Protein AF-A0A7D9DBT1-F1 (afdb_monomer_lite)

Foldseek 3Di:
DPPPLADPPDPLLVLLLCLQCVVVVVVVVVVVVVCVVPPDQDADPDPDQGPQRVCLVPPVVVVPGDVSDDDDDPVVVVVVVVVPPPSPPVVCVVVSVVLVVVCVVVVNDRDNDPVSSVVSSSVSVVVVVVD

Secondary structure (DSSP, 8-state):
---S---TT-HHHHHHHHHHHHHHHHHHHHHHHHHHHH---PPPSSSS--SS-HHHHH-GGGGT-SSS-PPPPHHHHHHHHHHS--SS-GGGHHHHHHHHHHHHHHTPPPPSSHHHHHHHHHHHHHHHTT-

Structure (mmCIF, N/CA/C/O backbone):
data_AF-A0A7D9DBT1-F1
#
_entry.id   AF-A0A7D9DBT1-F1
#
loop_
_atom_site.group_PDB
_atom_site.id
_atom_site.type_symbol
_atom_site.label_atom_id
_atom_site.label_alt_id
_atom_site.label_comp_id
_atom_site.label_asym_id
_atom_site.label_entity_id
_atom_site.label_seq_id
_atom_site.pdbx_PDB_ins_code
_atom_site.Cartn_x
_atom_site.Cartn_y
_atom_site.Cartn_z
_atom_site.occupancy
_atom_site.B_iso_or_equiv
_atom_site.auth_seq_id
_atom_site.auth_comp_id
_atom_site.auth_asym_id
_atom_site.auth_atom_id
_atom_site.pdbx_PDB_model_num
ATOM 1 N N . MET A 1 1 ? 1.362 -16.818 21.702 1.00 44.09 1 MET A N 1
ATOM 2 C CA . MET A 1 1 ? -0.024 -16.571 22.143 1.00 44.09 1 MET A CA 1
ATOM 3 C C . MET A 1 1 ? -0.512 -15.386 21.347 1.00 44.09 1 MET A C 1
ATOM 5 O O . MET A 1 1 ? 0.225 -14.411 21.267 1.00 44.09 1 MET A O 1
ATOM 9 N N . ASP A 1 2 ? -1.657 -15.525 20.691 1.00 53.75 2 ASP A N 1
ATOM 10 C CA . ASP A 1 2 ? -2.295 -14.423 19.979 1.00 53.75 2 ASP A CA 1
ATOM 11 C C . ASP A 1 2 ? -2.737 -13.377 21.012 1.00 53.75 2 ASP A C 1
ATOM 13 O O . ASP A 1 2 ? -3.335 -13.733 22.028 1.00 53.75 2 ASP A O 1
ATOM 17 N N . SER A 1 3 ? -2.354 -12.117 20.824 1.00 69.00 3 SER A N 1
ATOM 18 C CA . SER A 1 3 ? -2.636 -11.042 21.781 1.00 69.00 3 SER A CA 1
ATOM 19 C C . SER A 1 3 ? -4.090 -10.562 21.711 1.00 69.00 3 SER A C 1
ATOM 21 O O . SER A 1 3 ? -4.472 -9.708 22.507 1.00 69.00 3 SER A O 1
ATOM 23 N N . GLY A 1 4 ? -4.891 -11.093 20.775 1.00 71.44 4 GLY A N 1
ATOM 24 C CA . GLY A 1 4 ? -6.300 -10.731 20.592 1.00 71.44 4 GLY A CA 1
ATOM 25 C C . GLY A 1 4 ? -6.495 -9.298 20.093 1.00 71.44 4 GLY A C 1
ATOM 26 O O . GLY A 1 4 ? -7.576 -8.738 20.224 1.00 71.44 4 GLY A O 1
ATOM 27 N N . GLN A 1 5 ? -5.438 -8.683 19.557 1.00 74.69 5 GLN A N 1
ATOM 28 C CA . GLN A 1 5 ? -5.433 -7.273 19.158 1.00 74.69 5 GLN A CA 1
ATOM 29 C C . GLN A 1 5 ? -6.116 -7.030 17.811 1.00 74.69 5 GLN A C 1
ATOM 31 O O . GLN A 1 5 ? -6.451 -5.893 17.503 1.00 74.69 5 GLN A O 1
ATOM 36 N N . PHE A 1 6 ? -6.327 -8.078 17.015 1.00 83.25 6 PHE A N 1
ATOM 37 C CA . PHE A 1 6 ? -6.938 -7.995 15.697 1.00 83.25 6 PHE A CA 1
ATOM 38 C C . PHE A 1 6 ? -8.028 -9.057 15.554 1.00 83.25 6 PHE A C 1
ATOM 40 O O . PHE A 1 6 ? -7.866 -10.194 15.989 1.00 83.25 6 PHE A O 1
ATOM 47 N N . GLU A 1 7 ? -9.125 -8.691 14.896 1.00 86.06 7 GLU A N 1
ATOM 48 C CA . GLU A 1 7 ? -10.256 -9.582 14.653 1.00 86.06 7 GLU A CA 1
ATOM 49 C C . GLU A 1 7 ? -10.578 -9.535 13.163 1.00 86.06 7 GLU A C 1
ATOM 51 O O . GLU A 1 7 ? -10.966 -8.497 12.634 1.00 86.06 7 GLU A O 1
ATOM 56 N N . TYR A 1 8 ? -10.418 -10.667 12.477 1.00 79.94 8 TYR A N 1
ATOM 57 C CA . TYR A 1 8 ? -10.553 -10.741 11.019 1.00 79.94 8 TYR A CA 1
ATOM 58 C C . TYR A 1 8 ? -11.968 -10.392 10.518 1.00 79.94 8 TYR A C 1
ATOM 60 O O . TYR A 1 8 ? -12.144 -9.863 9.416 1.00 79.94 8 TYR A O 1
ATOM 68 N N . GLY A 1 9 ? -12.989 -10.668 11.335 1.00 83.06 9 GLY A N 1
ATOM 69 C CA . GLY A 1 9 ? -14.382 -10.331 11.037 1.00 83.06 9 GLY A CA 1
ATOM 70 C C . GLY A 1 9 ? -14.705 -8.842 11.182 1.00 83.06 9 GLY A C 1
ATOM 71 O O . GLY A 1 9 ? -15.675 -8.378 10.587 1.00 83.06 9 GLY A O 1
ATOM 72 N N . ASN A 1 10 ? -13.888 -8.083 11.914 1.00 85.69 10 ASN A N 1
ATOM 73 C CA . ASN A 1 10 ? -14.169 -6.694 12.241 1.00 85.69 10 ASN A CA 1
ATOM 74 C C . ASN A 1 10 ? -13.687 -5.758 11.118 1.00 85.69 10 ASN A C 1
ATOM 76 O O . ASN A 1 10 ? -12.504 -5.722 10.771 1.00 85.69 10 ASN A O 1
ATOM 80 N N . VAL A 1 11 ? -14.622 -5.009 10.524 1.00 84.69 11 VAL A N 1
ATOM 81 C CA . VAL A 1 11 ? -14.334 -4.072 9.426 1.00 84.69 11 VAL A CA 1
ATOM 82 C C . VAL A 1 11 ? -13.435 -2.933 9.900 1.00 84.69 11 VAL A C 1
ATOM 84 O O . VAL A 1 11 ? -12.444 -2.654 9.240 1.00 84.69 11 VAL A O 1
ATOM 87 N N . ILE A 1 12 ? -13.687 -2.361 11.079 1.00 85.50 12 ILE A N 1
ATOM 88 C CA . ILE A 1 12 ? -12.863 -1.286 11.647 1.00 85.50 12 ILE A CA 1
ATOM 89 C C . ILE A 1 12 ? -11.425 -1.755 11.871 1.00 85.50 12 ILE A C 1
ATOM 91 O O . ILE A 1 12 ? -10.488 -1.043 11.528 1.00 85.50 12 ILE A O 1
ATOM 95 N N . HIS A 1 13 ? -11.217 -2.978 12.370 1.00 88.44 13 HIS A N 1
ATOM 96 C CA . HIS A 1 13 ? -9.859 -3.502 12.554 1.00 88.44 13 HIS A CA 1
ATOM 97 C C . HIS A 1 13 ? -9.117 -3.621 11.222 1.00 88.44 13 HIS A C 1
ATOM 99 O O . HIS A 1 13 ? -7.944 -3.258 11.143 1.00 88.44 13 HIS A O 1
ATOM 105 N N . LYS A 1 14 ? -9.798 -4.109 10.179 1.00 88.06 14 LYS A N 1
ATOM 106 C CA . LYS A 1 14 ? -9.234 -4.218 8.829 1.00 88.06 14 LYS A CA 1
ATOM 107 C C . LYS A 1 14 ? -8.922 -2.850 8.231 1.00 88.06 14 LYS A C 1
ATOM 109 O O . LYS A 1 14 ? -7.816 -2.668 7.738 1.00 88.06 14 LYS A O 1
ATOM 114 N N . GLU A 1 15 ? -9.841 -1.896 8.327 1.00 87.31 15 GLU A N 1
ATOM 115 C CA . GLU A 1 15 ? -9.666 -0.551 7.771 1.00 87.31 15 GLU A CA 1
ATOM 116 C C . GLU A 1 15 ? -8.595 0.254 8.514 1.00 87.31 15 GLU A C 1
ATOM 118 O O . GLU A 1 15 ? -7.740 0.851 7.865 1.00 87.31 15 GLU A O 1
ATOM 123 N N . CYS A 1 16 ? -8.550 0.207 9.851 1.00 89.75 16 CYS A N 1
ATOM 124 C CA . CYS A 1 16 ? -7.472 0.824 10.633 1.00 89.75 16 CYS A CA 1
ATOM 125 C C . CYS A 1 16 ? -6.112 0.210 10.285 1.00 89.75 16 CYS A C 1
ATOM 127 O O . CYS A 1 16 ? -5.119 0.920 10.149 1.00 89.75 16 CYS A O 1
ATOM 129 N N . MET A 1 17 ? -6.049 -1.115 10.129 1.00 89.75 17 MET A N 1
ATOM 130 C CA . MET A 1 17 ? -4.815 -1.788 9.730 1.00 89.75 17 MET A CA 1
ATOM 131 C C . MET A 1 17 ? -4.403 -1.375 8.312 1.00 89.75 17 MET A C 1
ATOM 133 O O . MET A 1 17 ? -3.241 -1.050 8.079 1.00 89.75 17 MET A O 1
ATOM 137 N N . TRP A 1 18 ? -5.348 -1.334 7.374 1.00 88.81 18 TRP A N 1
ATOM 138 C CA . TRP A 1 18 ? -5.090 -0.886 6.011 1.00 88.81 18 TRP A CA 1
ATOM 139 C C . TRP A 1 18 ? -4.597 0.566 5.974 1.00 88.81 18 TRP A C 1
ATOM 141 O O . TRP A 1 18 ? -3.559 0.843 5.376 1.00 88.81 18 TRP A O 1
ATOM 151 N N . PHE A 1 19 ? -5.267 1.473 6.684 1.00 89.25 19 PHE A N 1
ATOM 152 C CA . PHE A 1 19 ? -4.897 2.885 6.784 1.00 89.25 19 PHE A CA 1
ATOM 153 C C . PHE A 1 19 ? -3.470 3.076 7.317 1.00 89.25 19 PHE A C 1
ATOM 155 O O . PHE A 1 19 ? -2.694 3.839 6.749 1.00 89.25 19 PHE A O 1
ATOM 162 N N . CYS A 1 20 ? -3.089 2.345 8.369 1.00 91.81 20 CYS A N 1
ATOM 163 C CA . CYS A 1 20 ? -1.771 2.500 8.987 1.00 91.81 20 CYS A CA 1
ATOM 164 C C . CYS A 1 20 ? -0.620 1.895 8.174 1.00 91.81 20 CYS A C 1
ATOM 166 O O . CYS A 1 20 ? 0.496 2.405 8.236 1.00 91.81 20 CYS A O 1
ATOM 168 N N . PHE A 1 21 ? -0.846 0.781 7.470 1.00 91.75 21 PHE A N 1
ATOM 169 C CA . PHE A 1 21 ? 0.240 0.001 6.860 1.00 91.75 21 PHE A CA 1
ATOM 170 C C . PHE A 1 21 ? 0.325 0.118 5.334 1.00 91.75 21 PHE A C 1
ATOM 172 O O . PHE A 1 21 ? 1.378 -0.191 4.774 1.00 91.75 21 PHE A O 1
ATOM 179 N N . SER A 1 22 ? -0.745 0.540 4.653 1.00 90.12 22 SER A N 1
ATOM 180 C CA . SER A 1 22 ? -0.813 0.554 3.182 1.00 90.12 22 SER A CA 1
ATOM 181 C C . SER A 1 22 ? 0.312 1.363 2.537 1.00 90.12 22 SER A C 1
ATOM 183 O O . SER A 1 22 ? 0.961 0.856 1.625 1.00 90.12 22 SER A O 1
ATOM 185 N N . ASP A 1 23 ? 0.602 2.564 3.041 1.00 88.12 23 ASP A N 1
ATOM 186 C CA . ASP A 1 23 ? 1.660 3.426 2.499 1.00 88.12 23 ASP A CA 1
ATOM 187 C C . ASP A 1 23 ? 3.052 2.790 2.625 1.00 88.12 23 ASP A C 1
ATOM 189 O O . ASP A 1 23 ? 3.809 2.773 1.655 1.00 88.12 23 ASP A O 1
ATOM 193 N N . ILE A 1 24 ? 3.366 2.198 3.783 1.00 92.12 24 ILE A N 1
ATOM 194 C CA . ILE A 1 24 ? 4.652 1.526 4.037 1.00 92.12 24 ILE A CA 1
ATOM 195 C C . ILE A 1 24 ? 4.814 0.321 3.111 1.00 92.12 24 ILE A C 1
ATOM 197 O O . ILE A 1 24 ? 5.846 0.153 2.463 1.00 92.12 24 ILE A O 1
ATOM 201 N N . ILE A 1 25 ? 3.773 -0.509 3.003 1.00 91.31 25 ILE A N 1
ATOM 202 C CA . ILE A 1 25 ? 3.783 -1.665 2.103 1.00 91.31 25 ILE A CA 1
ATOM 203 C C . ILE A 1 25 ? 3.952 -1.191 0.657 1.00 91.31 25 ILE A C 1
ATOM 205 O O . ILE A 1 25 ? 4.713 -1.780 -0.111 1.00 91.31 25 ILE A O 1
ATOM 209 N N . GLN A 1 26 ? 3.266 -0.117 0.267 1.00 89.38 26 GLN A N 1
ATOM 210 C CA . GLN A 1 26 ? 3.358 0.422 -1.081 1.00 89.38 26 GLN A CA 1
ATOM 211 C C . GLN A 1 26 ? 4.755 0.984 -1.382 1.00 89.38 26 GLN A C 1
ATOM 213 O O . GLN A 1 26 ? 5.247 0.798 -2.501 1.00 89.38 26 GLN A O 1
ATOM 218 N N . GLU A 1 27 ? 5.408 1.621 -0.411 1.00 91.25 27 GLU A N 1
ATOM 219 C CA . GLU A 1 27 ? 6.797 2.070 -0.505 1.00 91.25 27 GLU A CA 1
ATOM 220 C C . GLU A 1 27 ? 7.761 0.888 -0.688 1.00 91.25 27 GLU A C 1
ATOM 222 O O . GLU A 1 27 ? 8.529 0.875 -1.654 1.00 91.25 27 GLU A O 1
ATOM 227 N N . ASP A 1 28 ? 7.651 -0.155 0.137 1.00 91.31 28 ASP A N 1
ATOM 228 C CA . ASP A 1 28 ? 8.467 -1.374 0.036 1.00 91.31 28 ASP A CA 1
ATOM 229 C C . ASP A 1 28 ? 8.281 -2.089 -1.312 1.00 91.31 28 ASP A C 1
ATOM 231 O O . ASP A 1 28 ? 9.242 -2.561 -1.937 1.00 91.31 28 ASP A O 1
ATOM 235 N N . LEU A 1 29 ? 7.043 -2.144 -1.811 1.00 91.19 29 LEU A N 1
ATOM 236 C CA . LEU A 1 29 ? 6.733 -2.695 -3.129 1.00 91.19 29 LEU A CA 1
ATOM 237 C C . LEU A 1 29 ? 7.342 -1.849 -4.251 1.00 91.19 29 LEU A C 1
ATOM 239 O O . LEU A 1 29 ? 7.880 -2.399 -5.216 1.00 91.19 29 LEU A O 1
ATOM 243 N N . ASN A 1 30 ? 7.293 -0.521 -4.135 1.00 90.69 30 ASN A N 1
ATOM 244 C CA . ASN A 1 30 ? 7.908 0.386 -5.102 1.00 90.69 30 ASN A CA 1
ATOM 245 C C . ASN A 1 30 ? 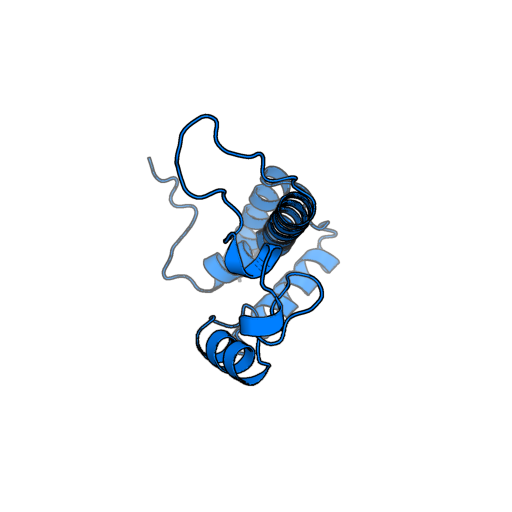9.434 0.253 -5.103 1.00 90.69 30 ASN A C 1
ATOM 247 O O . ASN A 1 30 ? 10.043 0.188 -6.175 1.00 90.69 30 ASN A O 1
ATOM 251 N N . TYR A 1 31 ? 10.044 0.130 -3.925 1.00 92.38 31 TYR A N 1
ATOM 252 C CA . TYR A 1 31 ? 11.471 -0.125 -3.770 1.00 92.38 31 TYR A CA 1
ATOM 253 C C . TYR A 1 31 ? 11.871 -1.465 -4.393 1.00 92.38 31 TYR A C 1
ATOM 255 O O . TYR A 1 31 ? 12.795 -1.526 -5.205 1.00 92.38 31 TYR A O 1
ATOM 263 N N . THR A 1 32 ? 11.119 -2.529 -4.103 1.00 88.88 32 THR A N 1
ATOM 264 C CA . THR A 1 32 ? 11.348 -3.864 -4.670 1.00 88.88 32 THR A CA 1
ATOM 265 C C . THR A 1 32 ? 11.211 -3.854 -6.191 1.00 88.88 32 THR A C 1
ATOM 267 O O . THR A 1 32 ? 12.061 -4.408 -6.888 1.00 88.88 32 THR A O 1
ATOM 270 N N . ARG A 1 33 ? 10.193 -3.170 -6.732 1.00 85.31 33 ARG A N 1
ATOM 271 C CA . ARG A 1 33 ? 10.032 -2.961 -8.179 1.00 85.31 33 ARG A CA 1
ATOM 272 C C . ARG A 1 33 ? 11.246 -2.250 -8.775 1.00 85.31 33 ARG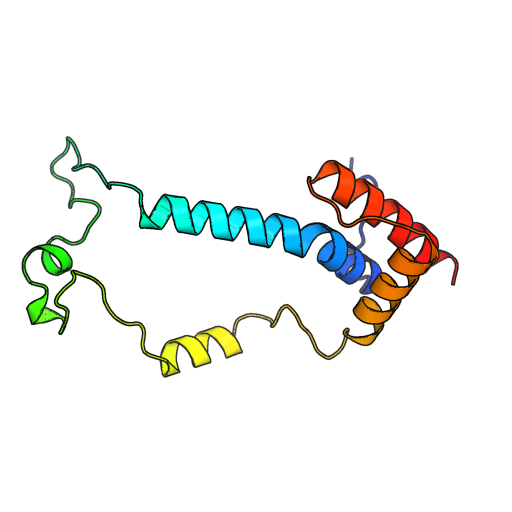 A C 1
ATOM 274 O O . ARG A 1 33 ? 11.733 -2.671 -9.822 1.00 85.31 33 ARG A O 1
ATOM 281 N N . ALA A 1 34 ? 11.731 -1.183 -8.143 1.00 87.44 34 ALA A N 1
ATOM 282 C CA . ALA A 1 34 ? 12.888 -0.438 -8.629 1.00 87.44 34 ALA A CA 1
ATOM 283 C C . ALA A 1 34 ? 14.161 -1.297 -8.621 1.00 87.44 34 ALA A C 1
ATOM 285 O O . ALA A 1 34 ? 14.906 -1.297 -9.603 1.00 87.44 34 ALA A O 1
ATOM 286 N N . LEU A 1 35 ? 14.382 -2.065 -7.553 1.00 87.19 35 LEU A N 1
ATOM 287 C CA . LEU A 1 35 ? 15.479 -3.023 -7.451 1.00 87.19 35 LEU A CA 1
ATOM 288 C C . LEU A 1 35 ? 15.393 -4.076 -8.543 1.00 87.19 35 LEU A C 1
ATOM 290 O O . LEU A 1 35 ? 16.359 -4.259 -9.269 1.00 87.19 35 LEU A O 1
ATOM 294 N N . TRP A 1 36 ? 14.238 -4.721 -8.694 1.00 82.19 36 TRP A N 1
ATOM 295 C CA . TRP A 1 36 ? 14.027 -5.766 -9.689 1.00 82.19 36 TRP A CA 1
ATOM 296 C C . TRP A 1 36 ? 14.261 -5.259 -11.113 1.00 82.19 36 TRP A C 1
ATOM 298 O O . TRP A 1 36 ? 14.986 -5.882 -11.883 1.00 82.19 36 TRP A O 1
ATOM 308 N N . ASN A 1 37 ? 13.710 -4.090 -11.447 1.00 78.38 37 ASN A N 1
ATOM 309 C CA . ASN A 1 37 ? 13.821 -3.507 -12.783 1.00 78.38 37 ASN A CA 1
ATOM 310 C C . ASN A 1 37 ? 15.250 -3.078 -13.146 1.00 78.38 37 ASN A C 1
ATOM 312 O O . ASN A 1 37 ? 15.594 -3.071 -14.326 1.00 78.38 37 ASN A O 1
ATOM 316 N N . ASN A 1 38 ? 16.070 -2.716 -12.156 1.00 78.44 38 ASN A N 1
ATOM 317 C CA . ASN A 1 38 ? 17.469 -2.333 -12.364 1.00 78.44 38 ASN A CA 1
ATOM 318 C C . ASN A 1 38 ? 18.455 -3.474 -12.070 1.00 78.44 38 ASN A C 1
ATOM 320 O O . ASN A 1 38 ? 19.655 -3.331 -12.314 1.00 78.44 38 ASN A O 1
ATOM 324 N N . HIS A 1 39 ? 17.988 -4.599 -11.526 1.00 78.94 39 HIS A N 1
ATOM 325 C CA . HIS A 1 39 ? 18.858 -5.701 -11.152 1.00 78.94 39 HIS A CA 1
ATOM 326 C C . HIS A 1 39 ? 19.405 -6.387 -12.401 1.00 78.94 39 HIS A C 1
ATOM 328 O O . HIS A 1 39 ? 18.670 -6.939 -13.219 1.00 78.94 39 HIS A O 1
ATOM 334 N N . TYR A 1 40 ? 20.730 -6.410 -12.517 1.00 73.06 40 TYR A N 1
ATOM 335 C CA . TYR A 1 40 ? 21.392 -7.214 -13.529 1.00 73.06 40 TYR A CA 1
ATOM 336 C C . TYR A 1 40 ? 21.273 -8.702 -13.182 1.00 73.06 40 TYR A C 1
ATOM 338 O O . TYR A 1 40 ? 21.941 -9.205 -12.274 1.00 73.06 40 TYR A O 1
ATOM 346 N N . ILE A 1 41 ? 20.444 -9.421 -13.938 1.00 70.94 41 ILE A N 1
ATOM 347 C CA . ILE A 1 41 ? 20.311 -10.873 -13.825 1.00 70.94 41 ILE A CA 1
ATOM 348 C C . ILE A 1 41 ? 21.575 -11.518 -14.402 1.00 70.94 41 ILE A C 1
ATOM 350 O O . ILE A 1 41 ? 21.777 -11.564 -15.615 1.00 70.94 41 ILE A O 1
ATOM 354 N N . ARG A 1 42 ? 22.447 -12.021 -13.521 1.00 66.56 42 ARG A N 1
ATOM 355 C CA . ARG A 1 42 ? 23.665 -12.731 -13.931 1.00 66.56 42 ARG A CA 1
ATOM 356 C C . ARG A 1 42 ? 23.332 -14.042 -14.638 1.00 66.56 42 ARG A C 1
ATOM 358 O O . ARG A 1 42 ? 22.397 -14.749 -14.263 1.00 66.56 42 ARG A O 1
ATOM 365 N N . SER A 1 43 ? 24.162 -14.400 -15.614 1.00 63.47 43 SER A N 1
ATOM 366 C CA . SER A 1 43 ? 24.134 -15.728 -16.219 1.00 63.47 43 SER A CA 1
ATOM 367 C C . SER A 1 43 ? 24.412 -16.807 -15.166 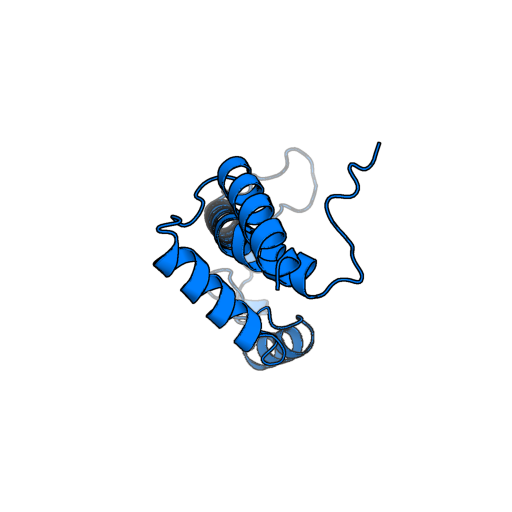1.00 63.47 43 SER A C 1
ATOM 369 O O . SER A 1 43 ? 25.232 -16.637 -14.258 1.00 63.47 43 SER A O 1
ATOM 371 N N . SER A 1 44 ? 23.702 -17.930 -15.272 1.00 68.75 44 SER A N 1
ATOM 372 C CA . SER A 1 44 ? 23.924 -19.078 -14.394 1.00 68.75 44 SER A CA 1
ATOM 373 C C . SER A 1 44 ? 25.288 -19.714 -14.673 1.00 68.75 44 SER A C 1
ATOM 375 O O . SER A 1 44 ? 25.717 -19.817 -15.820 1.00 68.75 44 SER A O 1
ATOM 377 N N . ARG A 1 45 ? 25.964 -20.190 -13.617 1.00 71.75 45 ARG A N 1
ATOM 378 C CA . ARG A 1 45 ? 27.196 -20.997 -13.741 1.00 71.75 45 ARG A CA 1
ATOM 379 C C . ARG A 1 45 ? 26.922 -22.418 -14.243 1.00 71.75 45 ARG A C 1
ATOM 381 O O . ARG A 1 45 ? 27.850 -23.110 -14.651 1.00 71.75 45 ARG A O 1
ATOM 388 N N . HIS A 1 46 ? 25.670 -22.858 -14.181 1.00 75.06 46 HIS A N 1
ATOM 389 C CA . HIS A 1 46 ? 25.221 -24.145 -14.694 1.00 75.06 46 HIS A CA 1
ATOM 390 C C . HIS A 1 46 ? 24.607 -23.953 -16.083 1.00 75.06 46 HIS A C 1
ATOM 392 O O . HIS A 1 46 ? 24.141 -22.861 -16.404 1.00 75.06 46 HIS A O 1
ATOM 398 N N . LYS A 1 47 ? 24.549 -25.020 -16.894 1.00 65.88 47 LYS A N 1
ATOM 399 C CA . LYS A 1 47 ? 23.778 -25.052 -18.152 1.00 65.88 47 LYS A CA 1
ATOM 400 C C . LYS A 1 47 ? 22.266 -25.057 -17.872 1.00 65.88 47 LYS A C 1
ATOM 402 O O . LYS A 1 47 ? 21.559 -25.997 -18.211 1.00 65.88 47 LYS A O 1
ATOM 407 N N . THR A 1 48 ? 21.785 -24.034 -17.188 1.00 62.16 48 THR A N 1
ATOM 408 C CA . THR A 1 48 ? 20.369 -23.713 -17.024 1.00 62.16 48 THR A CA 1
ATOM 409 C C . THR A 1 48 ? 20.062 -22.522 -17.911 1.00 62.16 48 THR A C 1
ATOM 411 O O . THR A 1 48 ? 20.927 -21.664 -18.091 1.00 62.16 48 THR A O 1
ATOM 414 N N . VAL A 1 49 ? 18.839 -22.462 -18.430 1.00 57.81 49 VAL A N 1
ATOM 415 C CA . VAL A 1 49 ? 18.361 -21.317 -19.212 1.0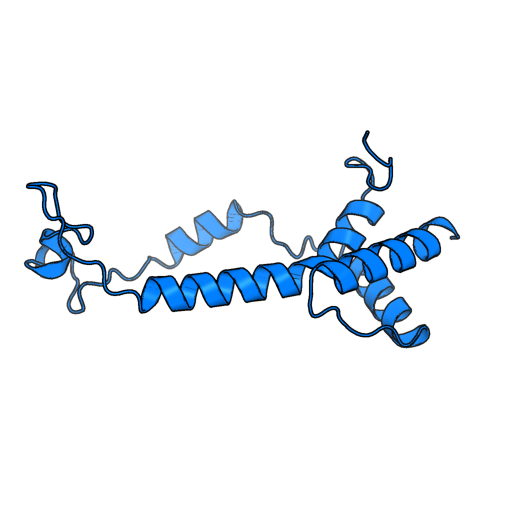0 57.81 49 VAL A CA 1
ATOM 416 C C . VAL A 1 49 ? 18.618 -20.034 -18.399 1.00 57.81 49 VAL A C 1
ATOM 418 O O . VAL A 1 49 ? 18.268 -20.007 -17.213 1.00 57.81 49 VAL A O 1
ATOM 421 N N . PRO A 1 50 ? 19.309 -19.018 -18.948 1.00 56.94 50 PRO A N 1
ATOM 422 C CA . PRO A 1 50 ? 19.542 -17.767 -18.235 1.00 56.94 50 PRO A CA 1
ATOM 423 C C . PRO A 1 50 ? 18.204 -17.120 -17.844 1.00 56.94 50 PRO A C 1
ATOM 425 O O . PRO A 1 50 ? 17.184 -17.308 -18.502 1.00 56.94 50 PRO A O 1
ATOM 428 N N . GLY A 1 51 ? 18.196 -16.369 -16.736 1.00 54.38 51 GLY A N 1
ATOM 429 C CA . GLY A 1 51 ? 16.966 -15.823 -16.137 1.00 54.38 51 GLY A CA 1
ATOM 430 C C . GLY A 1 51 ? 16.232 -14.784 -16.993 1.00 54.38 51 GLY A C 1
ATOM 431 O O . GLY A 1 51 ? 15.136 -14.362 -16.639 1.00 54.38 51 GLY A O 1
ATOM 432 N N . ARG A 1 52 ? 16.812 -14.395 -18.130 1.00 58.19 52 ARG A N 1
ATOM 433 C CA . ARG A 1 52 ? 16.111 -13.716 -19.211 1.00 58.19 52 ARG A CA 1
ATOM 434 C C . ARG A 1 52 ? 15.896 -14.744 -20.320 1.00 58.19 52 ARG A C 1
ATOM 436 O O . ARG A 1 52 ? 16.900 -15.291 -20.771 1.00 58.19 52 ARG A O 1
ATOM 443 N N . PRO A 1 53 ? 14.653 -15.013 -20.760 1.00 61.91 53 PRO A N 1
ATOM 444 C CA . PRO A 1 53 ? 14.425 -15.894 -21.895 1.00 61.91 53 PRO A CA 1
ATOM 445 C C . PRO A 1 53 ? 15.284 -15.415 -23.062 1.00 61.91 53 PRO A C 1
ATOM 447 O O . PRO A 1 53 ? 15.143 -14.268 -23.491 1.00 61.91 53 PRO A O 1
ATOM 450 N N . ASP A 1 54 ? 16.191 -16.273 -23.529 1.00 60.31 54 ASP A N 1
ATOM 451 C CA . ASP A 1 54 ? 17.118 -15.951 -24.617 1.00 60.31 54 ASP A CA 1
ATOM 452 C C . ASP A 1 54 ? 16.355 -15.423 -25.839 1.00 60.31 54 ASP A C 1
ATOM 454 O O . ASP A 1 54 ? 16.813 -14.507 -26.508 1.00 60.31 54 ASP A O 1
ATOM 458 N N . GLU A 1 55 ? 15.135 -15.900 -26.077 1.00 61.84 55 GLU A N 1
ATOM 459 C CA . GLU A 1 55 ? 14.274 -15.423 -27.162 1.00 61.84 55 GLU A CA 1
ATOM 460 C C . GLU A 1 55 ? 13.911 -13.935 -27.047 1.00 61.84 55 GLU A C 1
ATOM 462 O O . GLU A 1 55 ? 14.010 -13.217 -28.033 1.00 61.84 55 GLU A O 1
ATOM 467 N N . LEU A 1 56 ? 13.586 -13.423 -25.854 1.00 60.16 56 LEU A N 1
ATOM 468 C CA . LEU A 1 56 ? 13.278 -11.996 -25.673 1.00 60.16 56 LEU A CA 1
ATOM 469 C C . LEU A 1 56 ? 14.527 -11.107 -25.752 1.00 60.16 56 LEU A C 1
ATOM 471 O O . LEU A 1 56 ? 14.397 -9.903 -25.953 1.00 60.16 56 LEU A O 1
ATOM 475 N N . TYR A 1 57 ? 15.724 -11.669 -25.553 1.00 63.22 57 TYR A N 1
ATOM 476 C CA . TYR A 1 57 ? 16.991 -10.935 -25.639 1.00 63.22 57 TYR A CA 1
ATOM 477 C C . TYR A 1 57 ? 17.594 -10.959 -27.049 1.00 63.22 57 TYR A C 1
ATOM 479 O O . TYR A 1 57 ? 18.066 -9.925 -27.519 1.00 63.22 57 TYR A O 1
ATOM 487 N N . TYR A 1 58 ? 17.599 -12.133 -27.687 1.00 67.94 58 TYR A N 1
ATOM 488 C CA . TYR A 1 58 ? 18.274 -12.422 -28.954 1.00 67.94 58 TYR A CA 1
ATOM 489 C C . TYR A 1 58 ? 17.346 -12.408 -30.173 1.00 67.94 58 TYR A C 1
ATOM 491 O O . TYR A 1 58 ? 17.852 -12.309 -31.286 1.00 67.94 58 TYR A O 1
ATOM 499 N N . LEU A 1 59 ? 16.030 -12.560 -29.989 1.00 74.81 59 LEU A N 1
ATOM 500 C CA . LEU A 1 59 ? 15.035 -12.626 -31.069 1.00 74.81 59 LEU A CA 1
ATOM 501 C C . LEU A 1 59 ? 13.785 -11.790 -30.734 1.00 74.81 59 LEU A C 1
ATOM 503 O O . LEU A 1 59 ? 12.663 -12.314 -30.772 1.00 74.81 59 LEU A O 1
ATOM 507 N N . PRO A 1 60 ? 13.944 -10.509 -30.357 1.00 69.88 60 PRO A N 1
ATOM 508 C CA . PRO A 1 60 ? 12.822 -9.688 -29.922 1.00 69.88 60 PRO A CA 1
ATOM 509 C C . PRO A 1 60 ? 11.766 -9.515 -31.041 1.00 69.88 60 PRO A C 1
ATOM 511 O O . PRO A 1 60 ? 10.573 -9.419 -30.741 1.00 69.88 60 PRO A O 1
ATOM 514 N N . GLU A 1 61 ? 12.152 -9.660 -32.316 1.00 73.19 61 GLU A N 1
ATOM 515 C CA . GLU A 1 61 ? 11.262 -9.612 -33.485 1.00 73.19 61 GLU A CA 1
ATOM 516 C C . GLU A 1 61 ? 10.241 -10.759 -33.517 1.00 73.19 61 GLU A C 1
ATOM 518 O O . GLU A 1 61 ? 9.164 -10.607 -34.083 1.00 73.19 61 GLU A O 1
ATOM 523 N N . ARG A 1 62 ? 10.532 -11.914 -32.893 1.00 76.50 62 ARG A N 1
ATOM 524 C CA . ARG A 1 62 ? 9.569 -13.034 -32.814 1.00 76.50 62 ARG A CA 1
ATOM 525 C C . ARG A 1 62 ? 8.368 -12.735 -31.929 1.00 76.50 62 ARG A C 1
ATOM 527 O O . ARG A 1 62 ? 7.380 -13.464 -31.977 1.00 76.50 62 ARG A O 1
ATOM 534 N N . HIS A 1 63 ? 8.482 -11.709 -31.098 1.00 69.75 63 HIS A N 1
ATOM 535 C CA . HIS A 1 63 ? 7.449 -11.309 -30.165 1.00 69.75 63 HIS A CA 1
ATOM 536 C C . HIS A 1 63 ? 6.951 -9.884 -30.438 1.00 69.75 63 HIS A C 1
ATOM 538 O O . HIS A 1 63 ? 6.237 -9.354 -29.601 1.00 69.75 63 HIS A O 1
ATOM 544 N N . ASP A 1 64 ? 7.307 -9.245 -31.557 1.00 70.94 64 ASP A N 1
ATOM 545 C CA . ASP A 1 64 ? 7.001 -7.824 -31.806 1.00 70.94 64 ASP A CA 1
ATOM 546 C C . ASP A 1 64 ? 7.560 -6.891 -30.702 1.00 70.94 64 ASP A C 1
ATOM 548 O O . ASP A 1 64 ? 6.914 -5.944 -30.253 1.00 70.94 64 ASP A O 1
ATOM 552 N N . SER A 1 65 ? 8.767 -7.187 -30.208 1.00 64.50 65 SER A N 1
ATOM 553 C CA . SER A 1 65 ? 9.511 -6.366 -29.244 1.00 64.50 65 SER A CA 1
ATOM 554 C C . SER A 1 65 ? 10.780 -5.815 -29.894 1.00 64.50 65 SER A C 1
ATOM 556 O O . SER A 1 65 ? 11.342 -6.449 -30.779 1.00 64.50 65 SER A O 1
ATOM 558 N N . GLU A 1 66 ? 11.268 -4.667 -29.427 1.00 60.38 66 GLU A N 1
ATOM 559 C CA . GLU A 1 66 ? 12.561 -4.100 -29.853 1.00 60.38 66 GLU A CA 1
ATOM 560 C C . GLU A 1 66 ? 13.517 -3.962 -28.657 1.00 60.38 66 GLU A C 1
ATOM 562 O O . GLU A 1 66 ? 14.657 -4.416 -28.699 1.00 60.38 66 GLU A O 1
ATOM 567 N N . ASP A 1 67 ? 13.016 -3.466 -27.522 1.00 63.19 67 ASP A N 1
ATOM 568 C CA . ASP A 1 67 ? 13.804 -3.235 -26.301 1.00 63.19 67 ASP A CA 1
ATOM 569 C C . ASP A 1 67 ? 13.804 -4.417 -25.328 1.00 63.19 67 ASP A C 1
ATOM 571 O O . ASP A 1 67 ? 13.995 -4.247 -24.116 1.00 63.19 67 ASP A O 1
ATOM 575 N N . GLN A 1 68 ? 13.557 -5.632 -25.835 1.00 62.72 68 GLN A N 1
ATOM 576 C CA . GLN A 1 68 ? 13.559 -6.860 -25.034 1.00 62.72 68 GLN A CA 1
ATOM 577 C C . GLN A 1 68 ? 12.556 -6.790 -23.857 1.00 62.72 68 GLN A C 1
ATOM 579 O O . GLN A 1 68 ? 12.774 -7.357 -22.774 1.00 62.72 68 GLN A O 1
ATOM 584 N N . LYS A 1 69 ? 11.487 -6.015 -24.079 1.00 64.12 69 LYS A N 1
ATOM 585 C CA . LYS A 1 69 ? 10.363 -5.707 -23.193 1.00 64.12 69 LYS A CA 1
ATOM 586 C C . LYS A 1 69 ? 9.077 -5.868 -23.996 1.00 64.12 69 LYS A C 1
ATOM 588 O O . LYS A 1 69 ? 8.958 -5.341 -25.099 1.00 64.12 69 LYS A O 1
ATOM 593 N N . GLN A 1 70 ? 8.111 -6.575 -23.430 1.00 68.69 70 GLN A N 1
ATOM 594 C CA . GLN A 1 70 ? 6.777 -6.724 -24.002 1.00 68.69 70 GLN A CA 1
ATOM 595 C C . GLN A 1 70 ? 5.838 -5.689 -23.377 1.00 68.69 70 GLN A C 1
ATOM 597 O O . GLN A 1 70 ? 5.700 -5.693 -22.147 1.00 68.69 70 GLN A O 1
ATOM 602 N N . PRO A 1 71 ? 5.188 -4.812 -24.161 1.00 70.19 71 PRO A N 1
ATOM 603 C CA . PRO A 1 71 ? 4.116 -3.990 -23.627 1.00 70.19 71 PRO A CA 1
ATOM 604 C C . PRO A 1 71 ? 2.957 -4.900 -23.204 1.00 70.19 71 PRO A C 1
ATOM 606 O O . PRO A 1 71 ? 2.497 -5.757 -23.957 1.00 70.19 71 PRO A O 1
ATOM 609 N N . VAL A 1 72 ? 2.482 -4.735 -21.972 1.00 77.75 72 VAL A N 1
ATOM 610 C CA . VAL A 1 72 ? 1.301 -5.464 -21.500 1.00 77.75 72 VAL A CA 1
ATOM 611 C C . VAL A 1 72 ? 0.059 -4.798 -22.093 1.00 77.75 72 VAL A C 1
ATOM 613 O O . VAL A 1 72 ? -0.122 -3.593 -21.927 1.00 77.75 72 VAL A O 1
ATOM 616 N N . ASN A 1 73 ? -0.800 -5.573 -22.769 1.00 83.19 73 ASN A N 1
ATOM 617 C CA . ASN A 1 73 ? -2.072 -5.075 -23.309 1.00 83.19 73 ASN A CA 1
ATOM 618 C C . ASN A 1 73 ? -2.922 -4.450 -22.181 1.00 83.19 73 ASN A C 1
ATOM 620 O O . ASN A 1 73 ? -3.115 -5.062 -21.126 1.00 83.19 73 ASN A O 1
ATOM 624 N N . ALA A 1 74 ? -3.449 -3.249 -22.428 1.00 83.69 74 ALA A N 1
ATOM 625 C CA . ALA A 1 74 ? -4.348 -2.537 -21.527 1.00 83.69 74 ALA A CA 1
ATOM 626 C C . ALA A 1 74 ? -5.590 -3.360 -21.144 1.00 83.69 74 ALA A C 1
ATOM 628 O O . ALA A 1 74 ? -6.031 -3.285 -20.001 1.00 83.69 74 ALA A O 1
ATOM 629 N N . GLU A 1 75 ? -6.115 -4.192 -22.046 1.00 84.19 75 GLU A N 1
ATOM 630 C CA . GLU A 1 75 ? -7.256 -5.075 -21.767 1.00 84.19 75 GLU A CA 1
ATOM 631 C C . GLU A 1 75 ? -6.907 -6.127 -20.711 1.00 84.19 75 GLU A C 1
ATOM 633 O O . GLU A 1 75 ? -7.636 -6.283 -19.738 1.00 84.19 75 GLU A O 1
ATOM 638 N N . LYS A 1 76 ? -5.734 -6.764 -20.825 1.00 81.56 76 LYS A N 1
ATOM 639 C CA . LYS A 1 76 ? -5.240 -7.718 -19.818 1.00 81.56 76 LYS A CA 1
ATOM 640 C C . LYS A 1 76 ? -5.002 -7.044 -18.469 1.00 81.56 76 LYS A C 1
ATOM 642 O O . LYS A 1 76 ? -5.266 -7.631 -17.426 1.00 81.56 76 LYS A O 1
ATOM 647 N N . LEU A 1 77 ? -4.506 -5.803 -18.473 1.00 81.75 77 LEU A N 1
ATOM 648 C CA . LEU A 1 77 ? -4.390 -5.017 -17.242 1.00 81.75 77 LEU A CA 1
ATOM 649 C C . LEU A 1 77 ? -5.765 -4.738 -16.631 1.00 81.75 77 LEU A C 1
ATOM 651 O O . LEU A 1 77 ? -5.898 -4.787 -15.412 1.00 81.75 77 LEU A O 1
ATOM 655 N N . ASN A 1 78 ? -6.771 -4.452 -17.455 1.00 81.31 78 ASN A N 1
ATOM 656 C CA . ASN A 1 78 ? -8.133 -4.205 -17.000 1.00 81.31 78 ASN A CA 1
ATOM 657 C C . ASN A 1 78 ? -8.788 -5.469 -16.422 1.00 81.31 78 ASN A C 1
ATOM 659 O O . ASN A 1 78 ? -9.385 -5.400 -15.356 1.00 81.31 78 ASN A O 1
ATOM 663 N N . GLU A 1 79 ? -8.610 -6.626 -17.061 1.00 82.81 79 GLU A N 1
ATOM 664 C CA . GLU A 1 79 ? -9.056 -7.924 -16.533 1.00 82.81 79 GLU A CA 1
ATOM 665 C C . GLU A 1 79 ? -8.437 -8.214 -15.161 1.00 82.81 79 GLU A C 1
ATOM 667 O O . GLU A 1 79 ? -9.138 -8.568 -14.217 1.00 82.81 79 GLU A O 1
ATOM 672 N N . VAL A 1 80 ? -7.126 -8.002 -15.006 1.00 79.44 80 VAL A N 1
ATOM 673 C CA . VAL A 1 80 ? -6.464 -8.180 -13.705 1.00 79.44 80 VAL A CA 1
ATOM 674 C C . VAL A 1 80 ? -7.022 -7.204 -12.671 1.00 79.44 80 VAL A C 1
ATOM 676 O O . VAL A 1 80 ? -7.291 -7.615 -11.547 1.00 79.44 80 VAL A O 1
ATOM 679 N N . ARG A 1 81 ? -7.249 -5.936 -13.035 1.00 75.50 81 ARG A N 1
ATOM 680 C CA . ARG A 1 81 ? -7.849 -4.937 -12.132 1.00 75.50 81 ARG A CA 1
ATOM 681 C C . ARG A 1 81 ? -9.241 -5.338 -11.650 1.00 75.50 81 ARG A C 1
ATOM 683 O O . ARG A 1 81 ? -9.553 -5.075 -10.503 1.00 75.50 81 ARG A O 1
ATOM 690 N N . GLN A 1 82 ? -10.038 -6.015 -12.476 1.00 71.75 82 GLN A N 1
ATOM 691 C CA . GLN A 1 82 ? -11.350 -6.536 -12.068 1.00 71.75 82 GLN A CA 1
ATOM 692 C C . GLN A 1 82 ? -11.258 -7.669 -11.031 1.00 71.75 82 GLN A C 1
ATOM 694 O O . GLN A 1 82 ? -12.232 -7.941 -10.333 1.00 71.75 82 GLN A O 1
ATOM 699 N N . HIS A 1 83 ? -10.110 -8.345 -10.938 1.00 70.00 83 HIS A N 1
ATOM 700 C CA . HIS A 1 83 ? -9.876 -9.459 -10.015 1.00 70.00 83 HIS A CA 1
ATOM 701 C C . HIS A 1 83 ? -9.020 -9.093 -8.800 1.00 70.00 83 HIS A C 1
ATOM 703 O O . HIS A 1 83 ? -8.995 -9.840 -7.820 1.00 70.00 83 HIS A O 1
ATOM 709 N N . VAL A 1 84 ? -8.311 -7.968 -8.845 1.00 66.00 84 VAL A N 1
ATOM 710 C CA . VAL A 1 84 ? -7.675 -7.386 -7.665 1.00 66.00 84 VAL A CA 1
ATOM 711 C C . VAL A 1 84 ? -8.778 -6.675 -6.891 1.00 66.00 84 VAL A C 1
ATOM 713 O O . VAL A 1 84 ? -9.444 -5.806 -7.440 1.00 66.00 84 VAL A O 1
ATOM 716 N N . ALA A 1 85 ? -8.995 -7.055 -5.630 1.00 57.78 85 ALA A N 1
ATOM 717 C CA . ALA A 1 85 ? -9.844 -6.266 -4.745 1.00 57.78 85 ALA A CA 1
ATOM 718 C C . ALA A 1 85 ? -9.273 -4.844 -4.722 1.00 57.78 85 ALA A C 1
ATOM 720 O O . ALA A 1 85 ? -8.127 -4.663 -4.300 1.00 57.78 85 ALA A O 1
ATOM 721 N N . ASP A 1 86 ? -10.018 -3.874 -5.256 1.00 54.41 86 ASP A N 1
ATOM 722 C CA . ASP A 1 86 ? -9.557 -2.494 -5.285 1.00 54.41 86 ASP A CA 1
ATOM 723 C C . ASP A 1 86 ? -9.277 -2.086 -3.828 1.00 54.41 86 ASP A C 1
ATOM 725 O O . ASP A 1 86 ? -10.155 -2.225 -2.973 1.00 54.41 86 ASP A O 1
ATOM 729 N N . PRO A 1 87 ? -8.061 -1.617 -3.496 1.00 51.81 87 PRO A N 1
ATOM 730 C CA . PRO A 1 87 ? -7.739 -1.178 -2.139 1.00 51.81 87 PRO A CA 1
ATOM 731 C C . PRO A 1 87 ? -8.606 0.004 -1.686 1.00 51.81 87 PRO A C 1
ATOM 733 O O . PRO A 1 87 ? -8.658 0.321 -0.502 1.00 51.81 87 PRO A O 1
ATOM 736 N N . VAL A 1 88 ? -9.299 0.638 -2.633 1.00 49.62 88 VAL A N 1
ATOM 737 C CA . VAL A 1 88 ? -10.421 1.537 -2.399 1.00 49.62 88 VAL A CA 1
ATOM 738 C C . VAL A 1 88 ? -11.700 0.736 -2.637 1.00 49.62 88 VAL A C 1
ATOM 740 O O . VAL A 1 88 ? -12.356 0.879 -3.666 1.00 49.62 88 VAL A O 1
ATOM 743 N N . ASN A 1 89 ? -12.075 -0.130 -1.695 1.00 52.72 89 ASN A N 1
ATOM 744 C CA . ASN A 1 89 ? -13.485 -0.487 -1.591 1.00 52.72 89 ASN A CA 1
ATOM 745 C C . ASN A 1 89 ? -14.227 0.832 -1.348 1.00 52.72 89 ASN A C 1
ATOM 747 O O . ASN A 1 89 ? -14.097 1.414 -0.271 1.00 52.72 89 ASN A O 1
ATOM 751 N N . GLN A 1 90 ? -14.972 1.319 -2.346 1.00 53.31 90 GLN A N 1
ATOM 752 C CA . GLN A 1 90 ? -15.841 2.495 -2.189 1.00 53.31 90 GLN A CA 1
ATOM 753 C C . GLN A 1 90 ? -16.768 2.336 -0.976 1.00 53.31 90 GLN A C 1
ATOM 755 O O . GLN A 1 90 ? -17.082 3.321 -0.317 1.00 53.31 90 GLN A O 1
ATOM 760 N N . ASP A 1 91 ? -17.106 1.092 -0.628 1.00 59.59 91 ASP A N 1
ATOM 761 C CA . ASP A 1 91 ? -17.917 0.734 0.534 1.00 59.59 91 ASP A CA 1
ATOM 762 C C . ASP A 1 91 ? -17.335 1.200 1.885 1.00 59.59 91 ASP A C 1
ATOM 764 O O . ASP A 1 91 ? -18.098 1.373 2.830 1.00 59.59 91 ASP A O 1
ATOM 768 N N . ASN A 1 92 ? -16.019 1.442 1.993 1.00 69.38 92 ASN A N 1
ATOM 769 C CA . ASN A 1 92 ? -15.363 1.841 3.250 1.00 69.38 92 ASN A CA 1
ATOM 770 C C . ASN A 1 92 ? -14.708 3.232 3.189 1.00 69.38 92 ASN A C 1
ATOM 772 O O . ASN A 1 92 ? -13.932 3.591 4.080 1.00 69.38 92 ASN A O 1
ATOM 776 N N . GLN A 1 93 ? -15.015 4.034 2.163 1.00 77.75 93 GLN A N 1
ATOM 777 C CA . GLN A 1 93 ? -14.463 5.384 2.024 1.00 77.75 93 GLN A CA 1
ATOM 778 C C . GLN A 1 93 ? -14.794 6.262 3.244 1.00 77.75 93 GLN A C 1
ATOM 780 O O . GLN A 1 93 ? -13.916 6.961 3.746 1.00 77.75 93 GLN A O 1
ATOM 785 N N . ASP A 1 94 ? -16.005 6.136 3.790 1.00 83.12 94 ASP A N 1
ATOM 786 C CA . ASP A 1 94 ? -16.446 6.860 4.988 1.00 83.12 94 ASP A CA 1
ATOM 787 C C . ASP A 1 94 ? -15.551 6.571 6.208 1.00 83.12 94 ASP A C 1
ATOM 789 O O . ASP A 1 94 ? -15.232 7.467 6.991 1.00 83.12 94 ASP A O 1
ATOM 793 N N . VAL A 1 95 ? -15.095 5.320 6.357 1.00 83.31 95 VAL A N 1
ATOM 794 C CA . VAL A 1 95 ? -14.194 4.914 7.447 1.00 83.31 95 VAL A CA 1
ATOM 795 C C . VAL A 1 95 ? -12.816 5.536 7.246 1.00 83.31 95 VAL A C 1
ATOM 797 O O . VAL A 1 95 ? -12.239 6.075 8.187 1.00 83.31 95 VAL A O 1
ATOM 800 N N . GLN A 1 96 ? -12.297 5.522 6.019 1.00 84.25 96 GLN A N 1
ATOM 801 C CA . GLN A 1 96 ? -11.009 6.138 5.688 1.00 84.25 96 GLN A CA 1
ATOM 802 C C . GLN A 1 96 ? -11.037 7.666 5.888 1.00 84.25 96 GLN A C 1
ATOM 804 O O . GLN A 1 96 ? -10.077 8.247 6.399 1.00 84.25 96 GLN A O 1
ATOM 809 N N . GLU A 1 97 ? -12.135 8.335 5.532 1.00 87.38 97 GLU A N 1
ATOM 810 C CA . GLU A 1 97 ? -12.331 9.769 5.776 1.00 87.38 97 GLU A CA 1
ATOM 811 C C . GLU A 1 97 ? -12.407 10.085 7.276 1.00 87.38 97 GLU A C 1
ATOM 813 O O . GLU A 1 97 ? -11.742 11.015 7.743 1.00 87.38 97 GLU A O 1
ATOM 818 N N . TYR A 1 98 ? -13.130 9.269 8.050 1.00 88.25 98 TYR A N 1
ATOM 819 C CA . TYR A 1 98 ? -13.170 9.377 9.508 1.00 88.25 98 TYR A CA 1
ATOM 820 C C . TYR A 1 98 ? -11.778 9.227 10.138 1.00 88.25 98 TYR A C 1
ATOM 822 O O . TYR A 1 98 ? -11.383 10.059 10.955 1.00 88.25 98 TYR A O 1
ATOM 830 N N . LEU A 1 99 ? -10.996 8.222 9.732 1.00 88.56 99 LEU A N 1
ATOM 831 C CA . LEU A 1 99 ? -9.641 8.014 10.256 1.00 88.56 99 LEU A CA 1
ATOM 832 C C . LEU A 1 99 ? -8.709 9.188 9.922 1.00 88.56 99 LEU A C 1
ATOM 834 O O . LEU A 1 99 ? -7.944 9.627 10.780 1.00 88.56 99 LEU A O 1
ATOM 838 N N . ASN A 1 100 ? -8.817 9.759 8.718 1.00 89.19 100 ASN A N 1
ATOM 839 C CA . ASN A 1 100 ? -8.078 10.973 8.358 1.00 89.19 100 ASN A CA 1
ATOM 840 C C . ASN A 1 100 ? -8.462 12.172 9.236 1.00 89.19 100 ASN A C 1
ATOM 842 O O . ASN A 1 100 ? -7.584 12.921 9.679 1.00 89.19 100 ASN A O 1
ATOM 846 N N . TYR A 1 101 ? -9.758 12.356 9.501 1.00 90.00 101 TYR A N 1
ATOM 847 C CA . TYR A 1 101 ? -10.236 13.394 10.409 1.00 90.00 101 TYR A CA 1
ATOM 848 C C . TYR A 1 101 ? -9.667 13.208 11.821 1.00 90.00 101 TYR A C 1
ATOM 850 O O . TYR A 1 101 ? -9.099 14.157 12.358 1.00 90.00 101 TYR A O 1
ATOM 858 N N . VAL A 1 102 ? -9.739 11.993 12.380 1.00 89.44 102 VAL A N 1
ATOM 859 C CA . VAL A 1 102 ? -9.207 11.675 13.718 1.00 89.44 102 VAL A CA 1
ATOM 860 C C . VAL A 1 102 ? -7.705 11.947 13.796 1.00 89.44 102 VAL A C 1
ATOM 862 O O . VAL A 1 102 ? -7.243 12.591 14.735 1.00 89.44 102 VAL A O 1
ATOM 865 N N . CYS A 1 103 ? -6.929 11.532 12.792 1.00 89.12 103 CYS A N 1
ATOM 866 C CA . CYS A 1 103 ? -5.498 11.835 12.761 1.00 89.12 103 CYS A CA 1
ATOM 867 C C . CYS A 1 103 ? -5.228 13.343 12.735 1.00 89.12 103 CYS A C 1
ATOM 869 O O . CYS A 1 103 ? -4.328 13.821 13.421 1.00 89.12 103 CYS A O 1
ATOM 871 N N . THR A 1 104 ? -6.026 14.103 11.983 1.00 89.62 104 THR A N 1
ATOM 872 C CA . THR A 1 104 ? -5.876 15.560 11.889 1.00 89.62 104 THR A CA 1
ATOM 873 C C . THR A 1 104 ? -6.267 16.258 13.195 1.00 89.62 104 THR A C 1
ATOM 875 O O . THR A 1 104 ? -5.591 17.201 13.602 1.00 89.62 104 THR A O 1
ATOM 878 N N . SER A 1 105 ? -7.329 15.805 13.872 1.00 89.00 105 SER A N 1
ATOM 879 C CA . SER A 1 105 ? -7.790 16.398 15.133 1.00 89.00 105 SER A CA 1
ATOM 880 C C . SER A 1 105 ? -6.862 16.091 16.307 1.00 89.00 105 SER A C 1
ATOM 882 O O . SER A 1 105 ? -6.627 16.965 17.137 1.00 89.00 105 SER A O 1
ATOM 884 N N . GLU A 1 106 ? -6.311 14.878 16.356 1.00 87.06 106 GLU A N 1
ATOM 885 C CA . GLU A 1 106 ? -5.404 14.421 17.419 1.00 87.06 106 GLU A CA 1
ATOM 886 C C . GLU A 1 106 ? -3.926 14.760 17.137 1.00 87.06 106 GLU A C 1
ATOM 888 O O . GLU A 1 106 ? -3.057 14.507 17.970 1.00 87.06 106 GLU A O 1
ATOM 893 N N . GLY A 1 107 ? -3.617 15.338 15.968 1.00 87.00 107 GLY A N 1
ATOM 894 C CA . GLY A 1 107 ? -2.250 15.694 15.572 1.00 87.00 107 GLY A CA 1
ATOM 895 C C . GLY A 1 107 ? -1.344 14.481 15.333 1.00 87.00 107 GLY A C 1
ATOM 896 O O . GLY A 1 107 ? -0.143 14.547 15.592 1.00 87.00 107 GLY A O 1
ATOM 897 N N . LEU A 1 108 ? -1.914 13.364 14.873 1.00 89.00 108 LEU A N 1
ATOM 898 C CA . LEU A 1 108 ? -1.189 12.126 14.601 1.00 89.00 108 LEU A CA 1
ATOM 899 C C . LEU A 1 108 ? -0.514 12.195 13.228 1.00 89.00 108 LEU A C 1
ATOM 901 O O . LEU A 1 108 ? -1.152 12.467 12.210 1.00 89.00 108 LEU A O 1
ATOM 905 N N . GLU A 1 109 ? 0.787 11.918 13.197 1.00 87.44 109 GLU A N 1
ATOM 906 C CA . GLU A 1 109 ? 1.563 11.877 11.958 1.00 87.44 109 GLU A CA 1
ATOM 907 C C . GLU A 1 109 ? 1.425 10.530 11.239 1.00 87.44 109 GLU A C 1
ATOM 909 O O . GLU A 1 109 ? 1.192 9.484 11.855 1.00 87.44 109 GLU A O 1
ATOM 914 N N . LYS A 1 110 ? 1.616 10.549 9.913 1.00 85.00 110 LYS A N 1
ATOM 915 C CA . LYS A 1 110 ? 1.677 9.316 9.126 1.00 85.00 110 LYS A CA 1
ATOM 916 C C . LYS A 1 110 ? 2.908 8.487 9.517 1.00 85.00 110 LYS A C 1
ATOM 918 O O . LYS A 1 110 ? 3.998 9.043 9.666 1.00 85.00 110 LYS A O 1
ATOM 923 N N . PRO A 1 111 ? 2.755 7.161 9.648 1.00 90.19 111 PRO A N 1
ATOM 924 C CA . PRO A 1 111 ? 3.842 6.293 10.060 1.00 90.19 111 PRO A CA 1
ATOM 925 C C . PRO A 1 111 ? 4.855 6.105 8.927 1.00 90.19 111 PRO A C 1
ATOM 927 O O . PRO A 1 111 ? 4.489 6.016 7.757 1.00 90.19 111 PRO A O 1
ATOM 930 N N . THR A 1 112 ? 6.134 6.016 9.286 1.00 89.06 112 THR A N 1
ATOM 931 C CA . THR A 1 112 ? 7.252 5.789 8.346 1.00 89.06 112 THR A CA 1
ATOM 932 C C . THR A 1 112 ? 7.883 4.409 8.504 1.00 89.06 112 THR A C 1
ATOM 934 O O . THR A 1 112 ? 8.689 3.987 7.681 1.00 89.06 112 THR A O 1
ATOM 937 N N . ASP A 1 113 ? 7.530 3.686 9.565 1.00 91.62 113 ASP A N 1
ATOM 938 C CA . ASP A 1 113 ? 8.042 2.357 9.857 1.00 91.62 113 ASP A CA 1
ATOM 939 C C . ASP A 1 113 ? 6.953 1.483 10.482 1.00 91.62 113 ASP A C 1
ATOM 941 O O . ASP A 1 113 ? 5.957 1.960 11.028 1.00 91.62 113 ASP A O 1
ATOM 945 N N . TRP A 1 114 ? 7.148 0.166 10.443 1.00 90.44 114 TRP A N 1
ATOM 946 C CA . TRP A 1 114 ? 6.139 -0.769 10.940 1.00 90.44 114 TRP A CA 1
ATOM 947 C C . TRP A 1 114 ? 5.819 -0.582 12.434 1.00 90.44 114 TRP A C 1
ATOM 949 O O . TRP A 1 114 ? 4.717 -0.927 12.860 1.00 90.44 114 TRP A O 1
ATOM 959 N N . ARG A 1 115 ? 6.746 -0.040 13.246 1.00 92.62 115 ARG A N 1
ATOM 960 C CA . ARG A 1 115 ? 6.485 0.207 14.674 1.00 92.62 115 ARG A CA 1
ATOM 961 C C . ARG A 1 115 ? 5.599 1.426 14.875 1.00 92.62 115 ARG A C 1
ATOM 963 O O . ARG A 1 115 ? 4.661 1.340 15.665 1.00 92.62 115 ARG A O 1
ATOM 970 N N . SER A 1 116 ? 5.866 2.531 14.173 1.00 92.44 116 SER A N 1
ATOM 971 C CA . SER A 1 116 ? 4.978 3.699 14.207 1.00 92.44 116 SER A CA 1
ATOM 972 C C . SER A 1 116 ? 3.592 3.359 13.656 1.00 92.44 116 SER A C 1
ATOM 974 O O . SER A 1 116 ? 2.599 3.746 14.268 1.00 92.44 116 SER A O 1
ATOM 976 N N . ALA A 1 117 ? 3.504 2.539 12.604 1.00 92.69 117 ALA A N 1
ATOM 977 C CA . ALA A 1 117 ? 2.226 2.062 12.070 1.00 92.69 117 ALA A CA 1
ATOM 978 C C . ALA A 1 117 ? 1.447 1.201 13.071 1.00 92.69 117 ALA A C 1
ATOM 980 O O . ALA A 1 117 ? 0.243 1.382 13.241 1.00 92.69 117 ALA A O 1
ATOM 981 N N . LEU A 1 118 ? 2.128 0.298 13.785 1.00 91.50 118 LEU A N 1
ATOM 982 C CA . LEU A 1 118 ? 1.502 -0.517 14.827 1.00 91.50 118 LEU A CA 1
ATOM 983 C C . LEU A 1 118 ? 1.010 0.333 16.009 1.00 91.50 118 LEU A C 1
ATOM 985 O O . LEU A 1 118 ? -0.057 0.065 16.567 1.00 91.50 118 LEU A O 1
ATOM 989 N N . ASN A 1 119 ? 1.773 1.361 16.387 1.00 92.12 119 ASN A N 1
ATOM 990 C CA . ASN A 1 119 ? 1.365 2.300 17.426 1.00 92.12 119 ASN A CA 1
ATOM 991 C C . ASN A 1 119 ? 0.114 3.081 16.996 1.00 92.12 119 ASN A C 1
ATOM 993 O O . ASN A 1 119 ? -0.882 3.091 17.717 1.00 92.12 119 ASN A O 1
ATOM 997 N N . LEU A 1 120 ? 0.128 3.643 15.783 1.00 92.06 120 LEU A N 1
ATOM 998 C CA . LEU A 1 120 ? -1.013 4.361 15.217 1.00 92.06 120 LEU A CA 1
ATOM 999 C C . LEU A 1 120 ? -2.256 3.466 15.126 1.00 92.06 120 LEU A C 1
ATOM 1001 O O . LEU A 1 120 ? -3.339 3.880 15.525 1.00 92.06 120 LEU A O 1
ATOM 1005 N N . TYR A 1 121 ? -2.095 2.214 14.691 1.00 91.94 121 TYR A N 1
ATOM 1006 C CA . TYR A 1 121 ? -3.178 1.229 14.666 1.00 91.94 121 TYR A CA 1
ATOM 1007 C C . TYR A 1 121 ? -3.801 1.020 16.051 1.00 91.94 121 TYR A C 1
ATOM 1009 O O . TYR A 1 121 ? -5.022 1.012 16.184 1.00 91.94 121 TYR A O 1
ATOM 1017 N N . THR A 1 122 ? -2.970 0.885 17.087 1.00 90.38 122 THR A N 1
ATOM 1018 C CA . THR A 1 122 ? -3.445 0.667 18.461 1.00 90.38 122 THR A CA 1
ATOM 1019 C C . THR A 1 122 ? -4.237 1.872 18.973 1.00 90.38 122 THR A C 1
ATOM 1021 O O . THR A 1 122 ? -5.286 1.692 19.589 1.00 90.38 122 THR A O 1
ATOM 1024 N N . ILE A 1 123 ? -3.770 3.090 18.679 1.00 90.75 123 ILE A N 1
ATOM 1025 C CA . ILE A 1 123 ? -4.450 4.341 19.045 1.00 90.75 123 ILE A CA 1
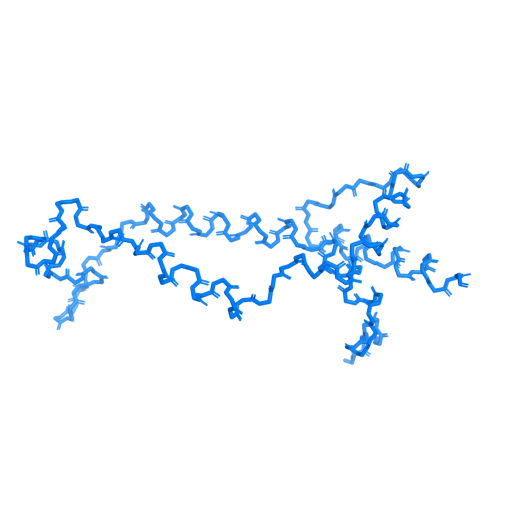ATOM 1026 C C . ILE A 1 123 ? -5.796 4.452 18.319 1.00 90.75 123 ILE A C 1
ATOM 1028 O O . ILE A 1 123 ? -6.831 4.615 18.962 1.00 90.75 123 ILE A O 1
ATOM 1032 N N . LEU A 1 124 ? -5.804 4.304 16.991 1.00 90.44 124 LEU A N 1
ATOM 1033 C CA . LEU A 1 124 ? -7.022 4.423 16.183 1.00 90.44 124 LEU A CA 1
ATOM 1034 C C . LEU A 1 124 ? -8.057 3.355 16.542 1.00 90.44 124 LEU A C 1
ATOM 1036 O O . LEU A 1 124 ? -9.244 3.657 16.626 1.00 90.44 124 LEU A O 1
ATOM 1040 N N . LYS A 1 125 ? -7.615 2.124 16.824 1.00 88.94 125 LYS A N 1
ATOM 1041 C CA . LYS A 1 125 ? -8.483 1.052 17.324 1.00 88.94 125 LYS A CA 1
ATOM 1042 C C . LYS A 1 125 ? -9.154 1.444 18.642 1.00 88.94 125 LYS A C 1
ATOM 1044 O O . LYS A 1 125 ? -10.364 1.295 18.763 1.00 88.94 125 LYS A O 1
ATOM 1049 N N . GLN A 1 126 ? -8.396 1.970 19.607 1.00 87.38 126 GLN A N 1
ATOM 1050 C CA . GLN A 1 126 ? -8.954 2.391 20.897 1.00 87.38 126 GLN A CA 1
ATOM 1051 C C . GLN A 1 126 ? -9.967 3.529 20.756 1.00 87.38 126 GLN A C 1
ATOM 1053 O O . GLN A 1 126 ? -10.974 3.520 21.455 1.00 87.38 126 GLN A O 1
ATOM 1058 N N . ILE A 1 127 ? -9.715 4.490 19.865 1.00 85.94 127 ILE A N 1
ATOM 1059 C CA . ILE A 1 127 ? -10.640 5.602 19.609 1.00 85.94 127 ILE A CA 1
ATOM 1060 C C . ILE A 1 127 ? -11.929 5.083 18.965 1.00 85.94 127 ILE A C 1
ATOM 1062 O O . ILE A 1 127 ? -13.022 5.437 19.400 1.00 85.94 127 ILE A O 1
ATOM 1066 N N . ALA A 1 128 ? -11.812 4.204 17.969 1.00 82.00 128 ALA A N 1
ATOM 1067 C CA . ALA A 1 128 ? -12.964 3.665 17.259 1.00 82.00 128 ALA A CA 1
ATOM 1068 C C . ALA A 1 128 ? -13.827 2.715 18.116 1.00 82.00 128 ALA A C 1
ATOM 1070 O O . ALA A 1 128 ? -15.015 2.584 17.853 1.00 82.00 128 ALA A O 1
ATOM 1071 N N . GLU A 1 129 ? -13.259 2.070 19.142 1.00 79.38 129 GLU A N 1
ATOM 1072 C CA . GLU A 1 129 ? -13.990 1.220 20.101 1.00 79.38 129 GLU A CA 1
ATOM 1073 C C . GLU A 1 129 ? -14.683 2.017 21.231 1.00 79.38 129 GLU A C 1
ATOM 1075 O O . GLU A 1 129 ? -15.425 1.432 22.020 1.00 79.38 129 GLU A O 1
ATOM 1080 N N . GLN A 1 130 ? -14.440 3.330 21.350 1.00 68.19 130 GLN A N 1
ATOM 1081 C CA . GLN A 1 130 ? -15.075 4.202 22.357 1.00 68.19 130 GLN A CA 1
ATOM 1082 C C . GLN A 1 130 ? -16.364 4.884 21.870 1.00 68.19 130 GLN A C 1
ATOM 1084 O O . GLN A 1 130 ? -17.039 5.537 22.670 1.00 68.19 130 GLN A O 1
ATOM 1089 N N . VAL A 1 131 ? -16.688 4.742 20.583 1.00 56.94 131 VAL A N 1
ATOM 1090 C CA . VAL A 1 131 ? -17.885 5.288 19.920 1.00 56.94 131 VAL A CA 1
ATOM 1091 C C . VAL A 1 131 ? -18.936 4.195 19.773 1.00 56.94 131 VAL A C 1
ATOM 1093 O O . VAL A 1 131 ? -20.114 4.485 20.082 1.00 56.94 131 VAL A O 1
#

Radius of gyration: 21.74 Å; chains: 1; bounding box: 45×42×56 Å

pLDDT: mean 78.24, std 12.52, range [44.09, 92.69]

Organism: Paramuricea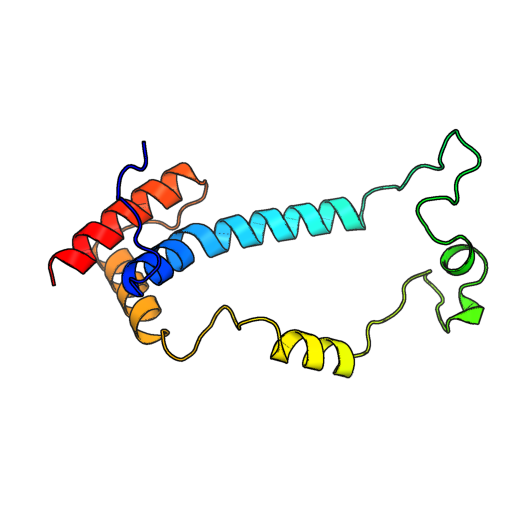 clavata (NCBI:txid317549)

Sequence (131 aa):
MDSGQFEYGNVIHKECMWFCFSDIIQEDLNYTRALWNNHYIRSSRHKTVPGRPDELYYLPERHDSEDQKQPVNAEKLNEVRQHVADPVNQDNQDVQEYLNYVCTSEGLEKPTDWRSALNLYTILKQIAEQV